Protein AF-A0A1W1UCW0-F1 (afdb_monomer_lite)

Secondary structure (DSSP, 8-state):
----------GGGSHHHHHHHHHHHTPPTT--HHHHHHTS-HHHHHHHHHHHHHHHHHHHHHHHHHHTT-GGGHHHHHHHHTTS-HHHHHHHHHHHHHHHHTT-TT---HHHHHHHHHHHHTTHHHHHHHHHHTS-----

InterPro domains:
  IPR025402 DNA mimic protein DMP19, C-terminal [PF14300] (39-107)

pLDDT: mean 87.95, std 15.26, range [35.31, 98.62]

Foldseek 3Di:
DDPPPPPPPPLCPQQLNVLLVVLVVVDDPPDDLVNSLVPDDPSSSLSVLLNVCVVQCVVPFLVSCVVVVSLVCLQVNLVLLPPLDDLSPVSSVLSVQSNVQCVDPVGHDPVSRVVSSVSCVVRVSVSSNSSSVPPPPPDD

Organism: NCBI:txid695939

Sequence (140 aa):
MDQNFRLLIDVHELPVVRLALRALRGKTRGEGLEEFLARLNEDTRLAVMAWWMDDQVKSGGFAQWHANGYSRHTSLLAAYYVGKGLFCDRVANILRRVHWNLQDEDGPDSSGLLALSQEYFLISDEAFVELSRHLPQANQ

Radius of gyration: 15.65 Å; chains: 1; bounding box: 38×42×39 Å

Structure (mmCIF, N/CA/C/O backbone):
data_AF-A0A1W1UCW0-F1
#
_entry.id   AF-A0A1W1UCW0-F1
#
loop_
_atom_site.group_PDB
_atom_site.id
_atom_site.type_symbol
_atom_site.label_atom_id
_atom_site.label_alt_id
_atom_site.label_comp_id
_atom_site.label_asym_id
_atom_site.label_entity_id
_atom_site.label_seq_id
_atom_site.pdbx_PDB_ins_code
_atom_site.Cartn_x
_atom_site.Cartn_y
_atom_site.Cartn_z
_atom_site.occupancy
_atom_site.B_iso_or_equiv
_atom_site.auth_seq_id
_atom_site.auth_comp_id
_atom_site.auth_asym_id
_atom_site.auth_atom_id
_atom_site.pdbx_PDB_model_num
ATOM 1 N N . MET A 1 1 ? -22.146 29.079 -12.222 1.00 35.41 1 MET A N 1
ATOM 2 C CA . MET A 1 1 ? -21.651 28.696 -10.884 1.00 35.41 1 MET A CA 1
ATOM 3 C C . MET A 1 1 ? -21.551 27.184 -10.884 1.00 35.41 1 MET A C 1
ATOM 5 O O . MET A 1 1 ? -22.546 26.528 -10.616 1.00 35.41 1 MET A O 1
ATOM 9 N N . ASP A 1 2 ? -20.400 26.645 -11.286 1.00 35.44 2 ASP A N 1
ATOM 10 C CA . ASP A 1 2 ? -20.176 25.199 -11.281 1.00 35.44 2 ASP A CA 1
ATOM 11 C C . ASP A 1 2 ? -19.796 24.743 -9.876 1.00 35.44 2 ASP A C 1
ATOM 13 O O . ASP A 1 2 ? -18.782 25.162 -9.316 1.00 35.44 2 ASP A O 1
ATOM 17 N N . GLN A 1 3 ? -20.636 23.884 -9.306 1.00 35.31 3 GLN A N 1
ATOM 18 C CA . GLN A 1 3 ? -20.396 23.180 -8.052 1.00 35.31 3 GLN A CA 1
ATOM 19 C C . GLN A 1 3 ? -19.382 22.048 -8.275 1.00 35.31 3 GLN A C 1
ATOM 21 O O . GLN A 1 3 ? -19.699 20.874 -8.136 1.00 35.31 3 GLN A O 1
ATOM 26 N N . ASN A 1 4 ? -18.135 22.390 -8.597 1.00 37.38 4 ASN A N 1
ATOM 27 C CA . ASN A 1 4 ? -17.017 21.460 -8.448 1.00 37.38 4 ASN A CA 1
ATOM 28 C C . ASN A 1 4 ? -16.557 21.470 -6.985 1.00 37.38 4 ASN A C 1
ATOM 30 O O . ASN A 1 4 ? -15.455 21.911 -6.665 1.00 37.38 4 ASN A O 1
ATOM 34 N N . PHE A 1 5 ? -17.407 20.980 -6.079 1.00 38.28 5 PHE A N 1
ATOM 35 C CA . PHE A 1 5 ? -16.951 20.536 -4.764 1.00 38.28 5 PHE A CA 1
ATOM 36 C C . PHE A 1 5 ? -16.191 19.221 -4.968 1.00 38.28 5 PHE A C 1
ATOM 38 O O . PHE A 1 5 ? -16.696 18.132 -4.704 1.00 38.28 5 PHE A O 1
ATOM 45 N N . ARG A 1 6 ? -14.945 19.314 -5.448 1.00 43.03 6 ARG A N 1
ATOM 46 C CA . ARG A 1 6 ? -13.951 18.317 -5.056 1.00 43.03 6 ARG A CA 1
ATOM 47 C C . ARG A 1 6 ? -13.827 18.479 -3.549 1.00 43.03 6 ARG A C 1
ATOM 49 O O . ARG A 1 6 ? -13.204 19.427 -3.081 1.00 43.03 6 ARG A O 1
ATOM 56 N N . LEU A 1 7 ? -14.492 17.604 -2.801 1.00 46.19 7 LEU A N 1
ATOM 57 C CA . LEU A 1 7 ? -14.109 17.324 -1.427 1.00 46.19 7 LEU A CA 1
ATOM 58 C C . LEU A 1 7 ? -12.613 17.009 -1.481 1.00 46.19 7 LEU A C 1
ATOM 60 O O . LEU A 1 7 ? -12.217 15.940 -1.936 1.00 46.19 7 LEU A O 1
ATOM 64 N N . LEU A 1 8 ? -11.788 17.986 -1.107 1.00 52.53 8 LEU A N 1
ATOM 65 C CA . LEU A 1 8 ? -10.418 17.748 -0.686 1.00 52.53 8 LEU A CA 1
ATOM 66 C C . LEU A 1 8 ? -10.553 16.907 0.576 1.00 52.53 8 LEU A C 1
ATOM 68 O O . LEU A 1 8 ? -10.728 17.432 1.671 1.00 52.53 8 LEU A O 1
ATOM 72 N N . ILE A 1 9 ? -10.621 15.593 0.390 1.00 61.16 9 ILE A N 1
ATOM 73 C CA . ILE A 1 9 ? -10.543 14.653 1.493 1.00 61.16 9 ILE A CA 1
ATOM 74 C C . ILE A 1 9 ? -9.151 14.855 2.072 1.00 61.16 9 ILE A C 1
ATOM 76 O O . ILE A 1 9 ? -8.157 14.609 1.390 1.00 61.16 9 ILE A O 1
ATOM 80 N N . ASP A 1 10 ? -9.072 15.333 3.311 1.00 76.06 10 ASP A N 1
ATOM 81 C CA . ASP A 1 10 ? -7.817 15.247 4.036 1.00 76.06 10 ASP A CA 1
ATOM 82 C C . ASP A 1 10 ? -7.588 13.771 4.362 1.00 76.06 10 ASP A C 1
ATOM 84 O O . ASP A 1 10 ? -8.185 13.201 5.278 1.00 76.06 10 ASP A O 1
ATOM 88 N N . VAL A 1 11 ? -6.749 13.129 3.551 1.00 75.88 11 VAL A N 1
ATOM 89 C CA . VAL A 1 11 ? -6.413 11.708 3.665 1.00 75.88 11 VAL A CA 1
ATOM 90 C C . VAL A 1 11 ? -5.904 11.377 5.077 1.00 75.88 11 VAL A C 1
ATOM 92 O O . VAL A 1 11 ? -6.128 10.268 5.560 1.00 75.88 11 VAL A O 1
ATOM 95 N N . HIS A 1 12 ? -5.319 12.341 5.800 1.00 80.00 12 HIS A N 1
ATOM 96 C CA . HIS A 1 12 ? -4.840 12.152 7.174 1.00 80.00 12 HIS A CA 1
ATOM 97 C C . HIS A 1 12 ? -5.960 11.973 8.205 1.00 80.00 12 HIS A C 1
ATOM 99 O O . HIS A 1 12 ? -5.714 11.431 9.288 1.00 80.00 12 HIS A O 1
ATOM 105 N N . GLU A 1 13 ? -7.185 12.393 7.891 1.00 85.62 13 GLU A N 1
ATOM 106 C CA . GLU A 1 13 ? -8.343 12.221 8.770 1.00 85.62 13 GLU A CA 1
ATOM 107 C C . GLU A 1 13 ? -9.018 10.855 8.604 1.00 85.62 13 GLU A C 1
ATOM 109 O O . GLU A 1 13 ? -9.802 10.440 9.466 1.00 85.62 13 GLU A O 1
ATOM 114 N N . LEU A 1 14 ? -8.680 10.118 7.542 1.00 90.75 14 LEU A N 1
ATOM 115 C CA . LEU A 1 14 ? -9.257 8.809 7.273 1.00 90.75 14 LEU A CA 1
ATOM 116 C C . LEU A 1 14 ? -8.900 7.812 8.392 1.00 90.75 14 LEU A C 1
ATOM 118 O O . LEU A 1 14 ? -7.729 7.705 8.768 1.00 90.75 14 LEU A O 1
ATOM 122 N N . PRO A 1 15 ? -9.877 7.051 8.929 1.00 93.44 15 PRO A N 1
ATOM 123 C CA . PRO A 1 15 ? -9.665 6.095 10.016 1.00 93.44 15 PRO A CA 1
ATOM 124 C C . PRO A 1 15 ? -8.441 5.183 9.861 1.00 93.44 15 PRO A C 1
ATOM 126 O O . PRO A 1 15 ? -7.695 5.006 10.825 1.00 93.44 15 PRO A O 1
ATOM 129 N N . VAL A 1 16 ? -8.185 4.653 8.660 1.00 93.38 16 VAL A N 1
ATOM 130 C CA . VAL A 1 16 ? -7.027 3.774 8.409 1.00 93.38 16 VAL A CA 1
ATOM 131 C C . VAL A 1 16 ? -5.694 4.504 8.479 1.00 93.38 16 VAL A C 1
ATOM 133 O O . VAL A 1 16 ? -4.735 3.982 9.049 1.00 93.38 16 VAL A O 1
ATOM 136 N N . VAL A 1 17 ? -5.654 5.750 8.017 1.00 92.75 17 VAL A N 1
ATOM 137 C CA . VAL A 1 17 ? -4.465 6.599 8.105 1.00 92.75 17 VAL A CA 1
ATOM 138 C C . VAL A 1 17 ? -4.229 7.017 9.548 1.00 92.75 17 VAL A C 1
ATOM 140 O O . VAL A 1 17 ? -3.117 6.902 10.055 1.00 92.75 17 VAL A O 1
ATOM 143 N N . ARG A 1 18 ? -5.282 7.400 10.277 1.00 93.25 18 ARG A N 1
ATOM 144 C CA . ARG A 1 18 ? -5.185 7.711 11.710 1.00 93.25 18 ARG A CA 1
ATOM 145 C C . ARG A 1 18 ? -4.681 6.523 12.526 1.00 93.25 18 ARG A C 1
ATOM 147 O O . ARG A 1 18 ? -3.858 6.720 13.422 1.00 93.25 18 ARG A O 1
ATOM 154 N N . LEU A 1 19 ? -5.146 5.309 12.224 1.00 93.75 19 LEU A N 1
ATOM 155 C CA . LEU A 1 19 ? -4.669 4.080 12.859 1.00 93.75 19 LEU A CA 1
ATOM 156 C C . LEU A 1 19 ? -3.173 3.869 12.591 1.00 93.75 19 LEU A C 1
ATOM 158 O O . LEU A 1 19 ? -2.405 3.687 13.540 1.00 93.75 19 LEU A O 1
ATOM 162 N N . ALA A 1 20 ? -2.753 3.977 11.328 1.00 94.44 20 ALA A N 1
ATOM 163 C CA . ALA A 1 20 ? -1.354 3.860 10.929 1.00 94.44 20 ALA A CA 1
ATOM 164 C C . ALA A 1 20 ? -0.465 4.903 11.625 1.00 94.44 20 ALA A C 1
ATOM 166 O O . ALA A 1 20 ? 0.524 4.556 12.272 1.00 94.44 20 ALA A O 1
ATOM 167 N N . LEU A 1 21 ? -0.844 6.182 11.571 1.00 92.00 21 LEU A N 1
ATOM 168 C CA . LEU A 1 21 ? -0.094 7.279 12.183 1.00 92.00 21 LEU A CA 1
ATOM 169 C C . LEU A 1 21 ? -0.023 7.149 13.710 1.00 92.00 21 LEU A C 1
ATOM 171 O O . LEU A 1 21 ? 1.026 7.407 14.302 1.00 92.00 21 LEU A O 1
ATOM 175 N N . ARG A 1 22 ? -1.108 6.719 14.370 1.00 93.19 22 ARG A N 1
ATOM 176 C CA . ARG A 1 22 ? -1.106 6.454 15.817 1.00 93.19 22 ARG A CA 1
ATOM 177 C C . ARG A 1 22 ? -0.134 5.332 16.172 1.00 93.19 22 ARG A C 1
ATOM 179 O O . ARG A 1 22 ? 0.604 5.478 17.144 1.00 93.19 22 ARG A O 1
ATOM 186 N N . ALA A 1 23 ? -0.1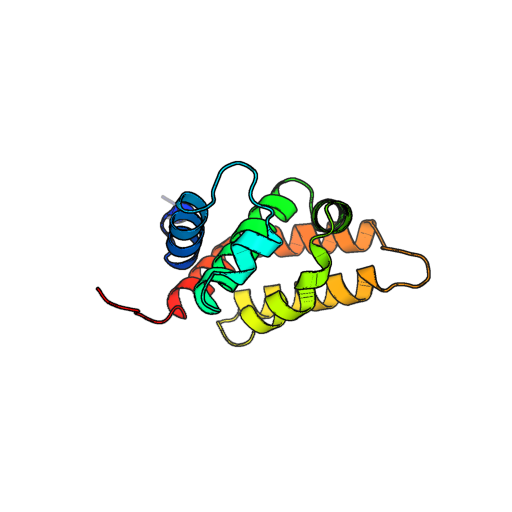15 4.248 15.400 1.00 93.12 23 ALA A N 1
ATOM 187 C CA . ALA A 1 23 ? 0.825 3.153 15.608 1.00 93.12 23 ALA A CA 1
ATOM 188 C C . ALA A 1 23 ? 2.275 3.617 15.406 1.00 93.12 23 ALA A C 1
ATOM 190 O O . ALA A 1 23 ? 3.130 3.345 16.250 1.00 93.12 23 ALA A O 1
ATOM 191 N N . LEU A 1 24 ? 2.540 4.381 14.341 1.00 90.69 24 LEU A N 1
ATOM 192 C CA . LEU A 1 24 ? 3.870 4.901 14.008 1.00 90.69 24 LEU A CA 1
ATOM 193 C C . LEU A 1 24 ? 4.440 5.834 15.085 1.00 90.69 24 LEU A C 1
ATOM 195 O O . LEU A 1 24 ? 5.646 5.814 15.316 1.00 90.69 24 LEU A O 1
ATOM 199 N N . ARG A 1 25 ? 3.606 6.585 15.819 1.00 90.75 25 ARG A N 1
ATOM 200 C CA . ARG A 1 25 ? 4.061 7.366 16.992 1.00 90.75 25 ARG A CA 1
ATOM 201 C C . ARG A 1 25 ? 4.641 6.497 18.106 1.00 90.75 25 ARG A C 1
ATOM 203 O O . ARG A 1 25 ? 5.448 6.976 18.893 1.00 90.75 25 ARG A O 1
ATOM 210 N N . GLY A 1 26 ? 4.215 5.239 18.188 1.00 88.25 26 GLY A N 1
ATOM 211 C CA . GLY A 1 26 ? 4.743 4.272 19.140 1.00 88.25 26 GLY A CA 1
ATOM 212 C C . GLY A 1 26 ? 6.045 3.615 18.687 1.00 88.25 26 GLY A C 1
ATOM 213 O O . GLY A 1 26 ? 6.589 2.826 19.456 1.00 88.25 26 GLY A O 1
ATOM 214 N N . LYS A 1 27 ? 6.529 3.871 17.462 1.00 91.06 27 LYS A N 1
ATOM 215 C CA . LYS A 1 27 ? 7.785 3.313 16.949 1.00 91.06 27 LYS A CA 1
ATOM 216 C C . LYS A 1 27 ? 8.970 3.922 17.694 1.00 91.06 27 LYS A C 1
ATOM 218 O O . LYS A 1 27 ? 9.103 5.143 17.773 1.00 91.06 27 LYS A O 1
ATOM 223 N N . THR A 1 28 ? 9.856 3.082 18.217 1.00 91.06 28 THR A N 1
ATOM 224 C CA . THR A 1 28 ? 11.042 3.562 18.931 1.00 91.06 28 THR A CA 1
ATOM 225 C C . THR A 1 28 ? 12.143 3.978 17.948 1.00 91.06 28 THR A C 1
ATOM 227 O O . THR A 1 28 ? 12.236 3.498 16.809 1.00 91.06 28 THR A O 1
ATOM 230 N N . ARG A 1 29 ? 12.977 4.942 18.357 1.00 87.69 29 ARG A N 1
ATOM 231 C CA . ARG A 1 29 ? 14.090 5.432 17.533 1.00 87.69 29 ARG A CA 1
ATOM 232 C C . ARG A 1 29 ? 15.125 4.315 17.374 1.00 87.69 29 ARG A C 1
AT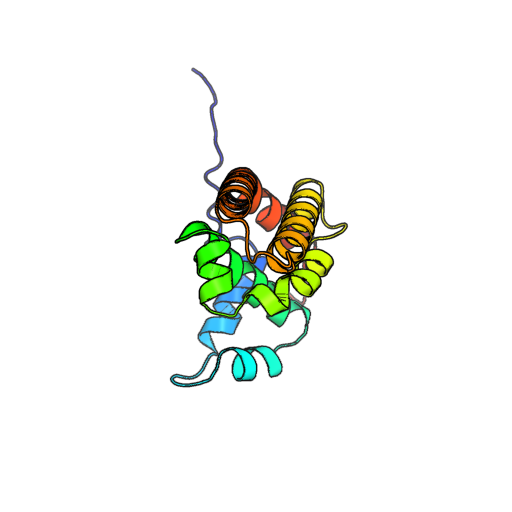OM 234 O O . ARG A 1 29 ? 15.618 3.805 18.369 1.00 87.69 29 ARG A O 1
ATOM 241 N N . GLY A 1 30 ? 15.465 3.975 16.132 1.00 85.81 30 GLY A N 1
ATOM 242 C CA . GLY A 1 30 ? 16.403 2.890 15.816 1.00 85.81 30 GLY A CA 1
ATOM 243 C C . GLY A 1 30 ? 15.762 1.510 15.623 1.00 85.81 30 GLY A C 1
ATOM 244 O O . GLY A 1 30 ? 16.432 0.632 15.102 1.00 85.81 30 GLY A O 1
ATOM 245 N N . GLU A 1 31 ? 14.476 1.333 15.956 1.00 89.69 31 GLU A N 1
ATOM 246 C CA . GLU A 1 31 ? 13.725 0.089 15.696 1.00 89.69 31 GLU A CA 1
ATOM 247 C C . GLU A 1 31 ? 13.658 -0.203 14.191 1.00 89.69 31 GLU A C 1
ATOM 249 O O . GLU A 1 31 ? 13.346 0.702 13.401 1.00 89.69 31 GLU A O 1
ATOM 254 N N . GLY A 1 32 ? 13.906 -1.449 13.784 1.00 87.56 32 GLY A N 1
ATOM 255 C CA . GLY A 1 32 ? 13.691 -1.873 12.401 1.00 87.56 32 GLY A CA 1
ATOM 256 C C . GLY A 1 32 ? 12.203 -1.842 12.030 1.00 87.56 32 GLY A C 1
ATOM 257 O O . GLY A 1 32 ? 11.340 -2.016 12.887 1.00 87.56 32 GLY A O 1
ATOM 258 N N . LEU A 1 33 ? 11.865 -1.628 10.751 1.00 83.75 33 LEU A N 1
ATOM 259 C CA . LEU A 1 33 ? 10.456 -1.653 10.327 1.00 83.75 33 LEU A CA 1
ATOM 260 C C . LEU A 1 33 ? 9.818 -3.029 10.580 1.00 83.75 33 LEU A C 1
ATOM 262 O O . LEU A 1 33 ? 8.701 -3.091 11.069 1.00 83.75 33 LEU A O 1
ATOM 266 N N . GLU A 1 34 ? 10.525 -4.123 10.298 1.00 88.19 34 GLU A N 1
ATOM 267 C CA . GLU A 1 34 ? 9.998 -5.481 10.505 1.00 88.19 34 GLU A CA 1
ATOM 268 C C . GLU A 1 34 ? 9.779 -5.803 11.992 1.00 88.19 34 GLU A C 1
ATOM 270 O O . GLU A 1 34 ? 8.735 -6.338 12.355 1.00 88.19 34 GLU A O 1
ATOM 275 N N . GLU A 1 35 ? 10.708 -5.405 12.868 1.00 91.81 35 GLU A N 1
ATOM 276 C CA . GLU A 1 35 ? 10.556 -5.528 14.327 1.00 91.81 35 GLU A CA 1
ATOM 277 C C . GLU A 1 35 ? 9.334 -4.742 14.820 1.00 91.81 35 GLU A C 1
ATOM 279 O O . GLU A 1 35 ? 8.512 -5.258 15.581 1.00 91.81 35 GLU A O 1
ATOM 284 N N . PHE A 1 36 ? 9.172 -3.516 14.315 1.00 93.69 36 PHE A N 1
ATOM 285 C CA . PHE A 1 36 ? 8.020 -2.671 14.598 1.00 93.69 36 PHE A CA 1
ATOM 286 C C . PHE A 1 36 ? 6.701 -3.293 14.126 1.00 93.69 36 PHE A C 1
ATOM 288 O O . PHE A 1 36 ? 5.720 -3.295 14.866 1.00 93.6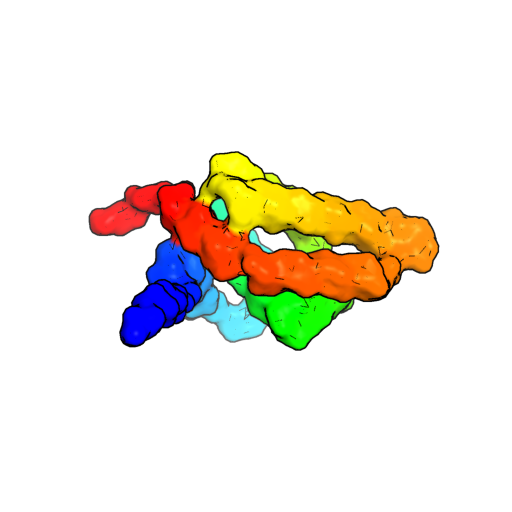9 36 PHE A O 1
ATOM 295 N N . LEU A 1 37 ? 6.657 -3.831 12.906 1.00 92.81 37 LEU A N 1
ATOM 296 C CA . LEU A 1 37 ? 5.456 -4.452 12.348 1.00 92.81 37 LEU A CA 1
ATOM 297 C C . LEU A 1 37 ? 5.086 -5.748 13.084 1.00 92.81 37 LEU A C 1
ATOM 299 O O . LEU A 1 37 ? 3.900 -6.029 13.249 1.00 92.81 37 LEU A O 1
ATOM 303 N N . ALA A 1 38 ? 6.072 -6.515 13.559 1.00 92.94 38 ALA A N 1
ATOM 304 C CA . ALA A 1 38 ? 5.862 -7.804 14.219 1.00 92.94 38 ALA A CA 1
ATOM 305 C C . ALA A 1 38 ? 5.101 -7.712 15.554 1.00 92.94 38 ALA A C 1
ATOM 307 O O . ALA A 1 38 ? 4.436 -8.669 15.944 1.00 92.94 38 ALA A O 1
ATOM 308 N N . ARG A 1 39 ? 5.162 -6.569 16.250 1.00 93.88 39 ARG A N 1
ATOM 309 C CA . ARG A 1 39 ? 4.452 -6.346 17.527 1.00 93.88 39 ARG A CA 1
ATOM 310 C C . ARG A 1 39 ? 3.039 -5.778 17.380 1.00 93.88 39 ARG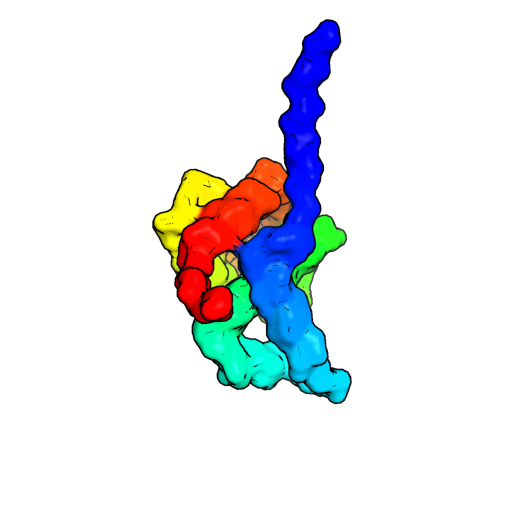 A C 1
ATOM 312 O O . ARG A 1 39 ? 2.336 -5.629 18.378 1.00 93.88 39 ARG A O 1
ATOM 319 N N . LEU A 1 40 ? 2.639 -5.389 16.172 1.00 94.31 40 LEU A N 1
ATOM 320 C CA . LEU A 1 40 ? 1.306 -4.852 15.912 1.00 94.31 40 LEU A CA 1
ATOM 321 C C . LEU A 1 40 ? 0.313 -6.000 15.701 1.00 94.31 40 LEU A C 1
ATOM 323 O O . LEU A 1 40 ? 0.656 -7.032 15.126 1.00 94.31 40 LEU A O 1
ATOM 327 N N . ASN A 1 41 ? -0.940 -5.803 16.123 1.00 93.00 41 ASN A N 1
ATOM 328 C CA . ASN A 1 41 ? -2.019 -6.689 15.682 1.00 93.00 41 ASN A CA 1
ATOM 329 C C . ASN A 1 41 ? -2.196 -6.587 14.159 1.00 93.00 41 ASN A C 1
ATOM 331 O O . ASN A 1 41 ? -1.751 -5.622 13.534 1.00 93.00 41 ASN A O 1
ATOM 335 N N . GLU A 1 42 ? -2.846 -7.587 13.571 1.00 91.75 42 GLU A N 1
ATOM 336 C CA . GLU A 1 42 ? -2.925 -7.731 12.120 1.00 91.75 42 GLU A CA 1
ATOM 337 C C . GLU A 1 42 ? -3.520 -6.503 11.418 1.00 91.75 42 GLU A C 1
ATOM 339 O O . GLU A 1 42 ? -2.884 -5.973 10.508 1.00 91.75 42 GLU A O 1
ATOM 344 N N . ASP A 1 43 ? -4.661 -5.989 11.881 1.00 90.94 43 ASP A N 1
ATOM 345 C 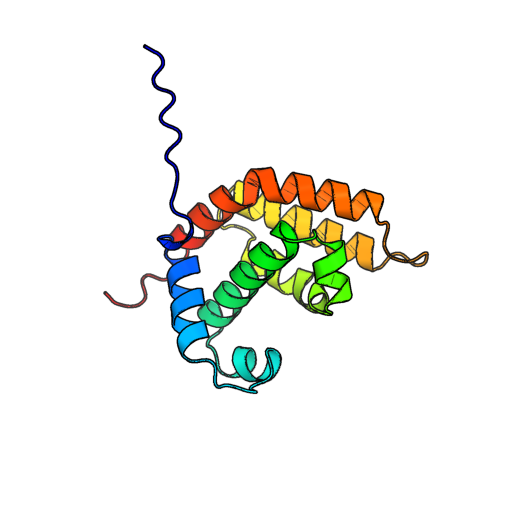CA . ASP A 1 43 ? -5.311 -4.822 11.269 1.00 90.94 43 ASP A CA 1
ATOM 346 C C . ASP A 1 43 ? -4.421 -3.576 11.304 1.00 90.94 43 ASP A C 1
ATOM 348 O O . ASP A 1 43 ? -4.275 -2.867 10.307 1.00 90.94 43 ASP A O 1
ATOM 352 N N . THR A 1 44 ? -3.779 -3.318 12.446 1.00 94.50 44 THR A N 1
ATOM 353 C CA . THR A 1 44 ? -2.893 -2.158 12.614 1.00 94.50 44 THR A CA 1
ATOM 354 C C . THR A 1 44 ? -1.636 -2.309 11.766 1.00 94.50 44 THR A C 1
ATOM 356 O O . THR A 1 44 ? -1.191 -1.347 11.142 1.00 94.50 44 THR A O 1
ATOM 359 N N . ARG A 1 45 ? -1.072 -3.519 11.712 1.00 95.00 45 ARG A N 1
ATOM 360 C CA . ARG A 1 45 ? 0.081 -3.846 10.872 1.00 95.00 45 ARG A CA 1
ATOM 361 C C . ARG A 1 45 ? -0.232 -3.579 9.402 1.00 95.00 45 ARG A C 1
ATOM 363 O O . ARG A 1 45 ? 0.533 -2.884 8.741 1.00 95.00 45 ARG A O 1
ATOM 370 N N . LEU A 1 46 ? -1.365 -4.078 8.907 1.00 94.88 46 LEU A N 1
ATOM 371 C CA . LEU A 1 46 ? -1.780 -3.904 7.515 1.00 94.88 46 LEU A CA 1
ATOM 372 C C . LEU A 1 46 ? -2.092 -2.439 7.185 1.00 94.88 46 LEU A C 1
ATOM 374 O O . LEU A 1 46 ? -1.667 -1.962 6.136 1.00 94.88 46 LEU A O 1
ATOM 378 N N . ALA A 1 47 ? -2.730 -1.698 8.096 1.00 95.00 47 ALA A N 1
ATOM 379 C CA . ALA A 1 47 ? -2.955 -0.261 7.937 1.00 95.00 47 ALA A CA 1
ATOM 380 C C . ALA A 1 47 ? -1.637 0.527 7.832 1.00 95.00 47 ALA A C 1
ATOM 382 O O . ALA A 1 47 ? -1.489 1.370 6.948 1.00 95.00 47 ALA A O 1
ATOM 383 N N . VAL A 1 48 ? -0.655 0.227 8.694 1.00 95.12 48 VAL A N 1
ATOM 384 C CA . VAL A 1 48 ? 0.689 0.825 8.617 1.00 95.12 48 VAL A CA 1
ATOM 385 C C . VAL A 1 48 ? 1.354 0.494 7.287 1.00 95.12 48 VAL A C 1
ATOM 387 O O . VAL A 1 48 ? 1.905 1.388 6.653 1.00 95.12 48 VAL A O 1
ATOM 390 N N . MET A 1 49 ? 1.316 -0.768 6.860 1.00 95.06 49 MET A N 1
ATOM 391 C CA . MET A 1 49 ? 1.949 -1.192 5.610 1.00 95.06 49 MET A CA 1
ATOM 392 C C . MET A 1 49 ? 1.297 -0.540 4.388 1.00 95.06 49 MET A C 1
ATOM 394 O O . MET A 1 49 ? 2.013 -0.120 3.484 1.00 95.06 49 MET A O 1
ATOM 398 N N . ALA A 1 50 ? -0.033 -0.418 4.370 1.00 95.50 50 ALA A N 1
ATOM 399 C CA . ALA A 1 50 ? -0.767 0.263 3.309 1.00 95.50 50 ALA A CA 1
ATOM 400 C C . ALA A 1 50 ? -0.403 1.753 3.247 1.00 95.50 50 ALA A C 1
ATOM 402 O O . ALA A 1 50 ? -0.063 2.252 2.178 1.00 95.50 50 ALA A O 1
ATOM 403 N N . TRP A 1 51 ? -0.394 2.446 4.393 1.00 93.94 51 TRP A N 1
ATOM 404 C CA . TRP A 1 51 ? 0.023 3.852 4.481 1.00 93.94 51 TRP A CA 1
ATOM 405 C C . TRP A 1 51 ? 1.476 4.062 4.046 1.00 93.94 51 TRP A C 1
ATOM 407 O O . TRP A 1 51 ? 1.778 4.967 3.275 1.00 93.94 51 TRP A O 1
ATOM 417 N N . TRP A 1 52 ? 2.383 3.201 4.506 1.00 91.44 52 TRP A N 1
ATOM 418 C CA . TRP A 1 52 ? 3.794 3.275 4.140 1.00 91.44 52 TRP A CA 1
ATOM 419 C C . TRP A 1 52 ? 4.007 3.015 2.648 1.00 91.44 52 TRP A C 1
ATOM 421 O O . TRP A 1 52 ? 4.808 3.689 2.009 1.00 91.44 52 TRP A O 1
ATOM 431 N N . MET A 1 53 ? 3.299 2.039 2.074 1.00 94.75 53 MET A N 1
ATOM 432 C CA . MET A 1 53 ? 3.325 1.800 0.633 1.00 94.75 53 MET A CA 1
ATOM 433 C C . MET A 1 53 ? 2.841 3.036 -0.129 1.00 94.75 53 MET A C 1
ATOM 435 O O . MET A 1 53 ? 3.503 3.429 -1.084 1.00 94.75 53 MET A O 1
ATOM 439 N N . ASP A 1 54 ? 1.735 3.653 0.294 1.00 94.50 54 ASP A N 1
ATOM 440 C CA . ASP A 1 54 ? 1.182 4.842 -0.360 1.00 94.50 54 ASP A CA 1
ATOM 441 C C . ASP A 1 54 ? 2.206 5.980 -0.445 1.00 94.50 54 ASP A C 1
ATOM 443 O O . ASP A 1 54 ? 2.459 6.493 -1.533 1.00 94.50 54 ASP A O 1
ATOM 447 N N . ASP A 1 55 ? 2.866 6.297 0.672 1.00 91.62 55 ASP A N 1
ATOM 448 C CA . ASP A 1 55 ? 3.928 7.308 0.743 1.00 91.62 55 ASP A CA 1
ATOM 449 C C . ASP A 1 55 ? 5.087 7.014 -0.226 1.00 91.62 55 ASP A C 1
ATOM 451 O O . ASP A 1 55 ? 5.502 7.879 -1.003 1.00 91.62 55 ASP A O 1
ATOM 455 N N . GLN A 1 56 ? 5.584 5.774 -0.232 1.00 91.75 56 GLN A N 1
ATOM 456 C CA . GLN A 1 56 ? 6.707 5.372 -1.084 1.00 91.75 56 GLN A CA 1
ATOM 457 C C . GLN A 1 56 ? 6.338 5.398 -2.569 1.00 91.75 56 GLN A C 1
ATOM 459 O O . GLN A 1 56 ? 7.099 5.896 -3.399 1.00 91.75 56 GLN A O 1
ATOM 464 N N . VAL A 1 57 ? 5.158 4.881 -2.912 1.00 94.81 57 VAL A N 1
ATOM 465 C CA . VAL A 1 57 ? 4.698 4.825 -4.300 1.00 94.81 57 VAL A CA 1
ATOM 466 C C . VAL A 1 57 ? 4.392 6.235 -4.797 1.00 94.81 57 VAL A C 1
ATOM 468 O O . VAL A 1 57 ? 4.779 6.558 -5.913 1.00 94.81 57 VAL A O 1
ATOM 471 N N . LYS A 1 58 ? 3.801 7.121 -3.985 1.00 92.56 58 LYS A N 1
ATOM 472 C CA . LYS A 1 58 ? 3.591 8.535 -4.355 1.00 92.56 58 LYS A CA 1
ATOM 473 C C . LYS A 1 58 ? 4.889 9.332 -4.479 1.00 92.56 58 LYS A C 1
ATOM 475 O O . LYS A 1 58 ? 4.956 10.239 -5.304 1.00 92.56 58 LYS A O 1
ATOM 480 N N . SER A 1 59 ? 5.924 8.971 -3.723 1.00 90.81 59 SER A N 1
ATOM 481 C CA . SER A 1 59 ? 7.222 9.657 -3.760 1.00 90.81 59 SER A CA 1
ATOM 482 C C . SER A 1 59 ? 8.118 9.237 -4.931 1.00 90.81 59 SER A C 1
ATOM 484 O O . SER A 1 59 ? 8.852 10.071 -5.460 1.00 90.81 59 SER A O 1
ATOM 486 N N . GLY A 1 60 ? 8.065 7.976 -5.368 1.00 91.50 60 GLY A N 1
ATOM 487 C CA . GLY A 1 60 ? 8.942 7.492 -6.447 1.00 91.50 60 GLY A CA 1
ATOM 488 C C . GLY A 1 60 ? 8.469 6.236 -7.173 1.00 91.50 60 GLY A C 1
ATOM 489 O O . GLY A 1 60 ? 9.259 5.561 -7.835 1.00 91.50 60 GLY A O 1
ATOM 490 N N . GLY A 1 61 ? 7.181 5.922 -7.078 1.00 95.25 61 GLY A N 1
ATOM 491 C CA . GLY A 1 61 ? 6.541 4.814 -7.777 1.00 95.25 61 GLY A CA 1
ATOM 492 C C . GLY A 1 61 ? 6.861 3.435 -7.200 1.00 95.25 61 GLY A C 1
ATOM 493 O O . GLY A 1 61 ? 7.624 3.265 -6.244 1.00 95.25 61 GLY A O 1
ATOM 494 N N . PHE A 1 62 ? 6.290 2.406 -7.826 1.00 96.31 62 PHE A N 1
ATOM 495 C CA . PHE A 1 62 ? 6.518 1.012 -7.441 1.00 96.31 62 PHE A CA 1
ATOM 496 C C . PHE A 1 62 ? 7.974 0.566 -7.631 1.00 96.31 62 PHE A C 1
ATOM 498 O O . PHE A 1 62 ? 8.432 -0.315 -6.905 1.00 96.31 62 PHE A O 1
ATOM 505 N N . ALA A 1 63 ? 8.720 1.197 -8.543 1.00 92.56 63 ALA A N 1
ATOM 506 C CA . ALA A 1 63 ? 10.147 0.939 -8.718 1.00 92.56 63 ALA A CA 1
ATOM 507 C C . ALA A 1 63 ? 10.956 1.331 -7.467 1.00 92.56 63 ALA A C 1
ATOM 509 O O . ALA A 1 63 ? 11.752 0.529 -6.978 1.00 92.56 63 ALA A O 1
ATOM 510 N N . GLN A 1 64 ? 10.713 2.518 -6.891 1.00 90.44 64 GLN A N 1
ATOM 511 C CA . GLN A 1 64 ? 11.369 2.933 -5.645 1.00 90.44 64 GLN A CA 1
ATOM 512 C C . GLN A 1 64 ? 10.948 2.048 -4.467 1.00 90.44 64 GLN A C 1
ATOM 514 O O . GLN A 1 64 ? 11.789 1.616 -3.678 1.00 90.44 64 GLN A O 1
ATOM 519 N N . TRP A 1 65 ? 9.655 1.731 -4.366 1.00 91.94 65 TRP A N 1
ATOM 520 C CA . TRP A 1 65 ? 9.141 0.838 -3.327 1.00 91.94 65 TRP A CA 1
ATOM 521 C C . TRP A 1 65 ? 9.803 -0.553 -3.362 1.00 91.94 65 TRP A C 1
ATOM 523 O O . TRP A 1 65 ? 10.154 -1.102 -2.313 1.00 91.94 65 TRP A O 1
ATOM 533 N N . HIS A 1 66 ? 10.036 -1.097 -4.562 1.00 91.75 66 HIS A N 1
ATOM 534 C CA . HIS A 1 66 ? 10.784 -2.338 -4.761 1.00 91.75 66 HIS A CA 1
ATOM 535 C C . HIS A 1 66 ? 12.264 -2.202 -4.388 1.00 91.75 66 HIS A C 1
ATOM 537 O O . HIS A 1 66 ? 12.762 -3.019 -3.616 1.00 91.75 66 HIS A O 1
ATOM 543 N N . ALA A 1 67 ? 12.947 -1.159 -4.870 1.00 89.44 67 ALA A N 1
ATOM 544 C CA . ALA A 1 67 ? 14.365 -0.920 -4.585 1.00 89.44 67 ALA A CA 1
ATOM 545 C C . ALA A 1 67 ? 14.655 -0.784 -3.078 1.00 89.44 67 ALA A C 1
ATOM 547 O O . ALA A 1 67 ? 15.703 -1.217 -2.604 1.00 89.44 67 ALA A O 1
ATOM 548 N N . ASN A 1 68 ? 13.697 -0.262 -2.307 1.00 87.88 68 ASN A N 1
ATOM 549 C CA . ASN A 1 68 ? 13.779 -0.174 -0.847 1.00 87.88 68 ASN A CA 1
ATOM 550 C C . ASN A 1 68 ? 13.468 -1.506 -0.125 1.00 87.88 68 ASN A C 1
ATOM 552 O O . ASN A 1 68 ? 13.451 -1.561 1.105 1.00 87.88 68 ASN A O 1
ATOM 556 N N . GLY A 1 69 ? 13.220 -2.590 -0.867 1.00 87.25 69 GLY A N 1
ATOM 557 C CA . GLY A 1 69 ? 13.029 -3.943 -0.345 1.00 87.25 69 GLY A CA 1
ATOM 558 C C . GLY A 1 69 ? 11.634 -4.232 0.216 1.00 87.25 69 GLY A C 1
ATOM 559 O O . GLY A 1 69 ? 11.446 -5.256 0.875 1.00 87.25 69 GLY A O 1
ATOM 560 N N . TYR A 1 70 ? 10.646 -3.366 -0.022 1.00 85.12 70 TYR A N 1
ATOM 561 C CA . TYR A 1 70 ? 9.308 -3.495 0.570 1.00 85.12 70 TYR A CA 1
ATOM 562 C C . TYR A 1 70 ? 8.321 -4.301 -0.282 1.00 85.12 70 TYR A C 1
ATOM 564 O O . TYR A 1 70 ? 7.278 -4.724 0.217 1.00 85.12 70 TYR A O 1
ATOM 572 N N . SER A 1 71 ? 8.661 -4.600 -1.537 1.00 87.44 71 SER A N 1
ATOM 573 C CA . SER A 1 71 ? 7.795 -5.358 -2.447 1.00 87.44 71 SER A CA 1
ATOM 574 C C . SER A 1 71 ? 7.595 -6.831 -2.071 1.00 87.44 71 SER A C 1
ATOM 576 O O . SER A 1 71 ? 6.797 -7.524 -2.683 1.00 87.44 71 SER A O 1
ATOM 578 N N . ARG A 1 72 ? 8.285 -7.363 -1.057 1.00 88.94 72 ARG A N 1
ATOM 579 C CA . ARG A 1 72 ? 7.952 -8.699 -0.521 1.00 88.94 72 ARG A CA 1
ATOM 580 C C . ARG A 1 72 ? 6.528 -8.766 0.051 1.00 88.94 72 ARG A C 1
ATOM 582 O O . ARG A 1 72 ? 5.9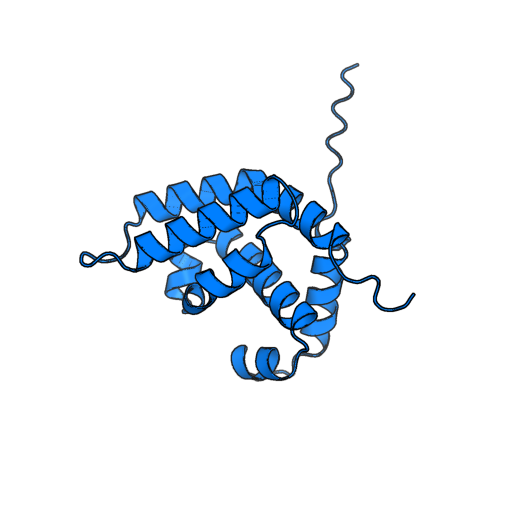65 -9.844 0.198 1.00 88.94 72 ARG A O 1
ATOM 589 N N . HIS A 1 73 ? 5.942 -7.607 0.348 1.00 89.62 73 HIS A N 1
ATOM 590 C CA . HIS A 1 73 ? 4.638 -7.469 0.987 1.00 89.62 73 HIS A CA 1
ATOM 591 C C . HIS A 1 73 ? 3.468 -7.321 0.002 1.00 89.62 73 HIS A C 1
ATOM 593 O O . HIS A 1 73 ? 2.320 -7.223 0.436 1.00 89.62 73 HIS A O 1
ATOM 599 N N . THR A 1 74 ? 3.715 -7.313 -1.314 1.00 92.31 74 THR A N 1
ATOM 600 C CA . THR A 1 74 ? 2.689 -7.002 -2.326 1.00 92.31 74 THR A CA 1
ATOM 601 C C . THR A 1 74 ? 1.492 -7.948 -2.278 1.00 92.31 74 THR A C 1
ATOM 603 O O . THR A 1 74 ? 0.355 -7.487 -2.330 1.00 92.31 74 THR A O 1
ATOM 606 N N . SER A 1 75 ? 1.718 -9.255 -2.119 1.00 92.38 75 SER A N 1
ATOM 607 C CA . SER A 1 75 ? 0.636 -10.249 -2.061 1.00 92.38 75 SER A CA 1
ATOM 608 C C . SER A 1 75 ? -0.223 -10.102 -0.803 1.00 92.38 75 SER A C 1
ATOM 610 O O . SER A 1 75 ? -1.447 -10.213 -0.876 1.00 92.38 75 SER A O 1
ATOM 612 N N . LEU A 1 76 ? 0.406 -9.799 0.338 1.00 94.38 76 LEU A N 1
ATOM 613 C CA . LEU A 1 76 ? -0.296 -9.550 1.597 1.00 94.38 76 LEU A CA 1
ATOM 614 C C . LEU A 1 76 ? -1.150 -8.279 1.508 1.00 94.38 76 LEU A C 1
ATOM 616 O O . LEU A 1 76 ? -2.320 -8.294 1.883 1.00 94.38 76 LEU A O 1
ATOM 620 N N . LEU A 1 77 ? -0.593 -7.196 0.960 1.00 95.81 77 LEU A N 1
ATOM 621 C CA . LEU A 1 77 ? -1.332 -5.953 0.743 1.00 95.81 77 LEU A CA 1
ATOM 622 C C . LEU A 1 77 ? -2.471 -6.148 -0.259 1.00 95.81 77 LEU A C 1
ATOM 624 O O . LEU A 1 77 ? -3.584 -5.710 0.007 1.00 95.81 77 LEU A O 1
ATOM 628 N N . ALA A 1 78 ? -2.251 -6.875 -1.356 1.00 97.25 78 ALA A N 1
ATOM 629 C CA . ALA A 1 78 ? -3.320 -7.195 -2.296 1.00 97.25 78 ALA A CA 1
ATOM 630 C C . ALA A 1 78 ? -4.486 -7.902 -1.587 1.00 97.25 78 ALA A C 1
ATOM 632 O O . ALA A 1 78 ? -5.628 -7.477 -1.735 1.00 97.25 78 ALA A O 1
ATOM 633 N N . ALA A 1 79 ? -4.210 -8.919 -0.763 1.00 96.88 79 ALA A N 1
ATOM 634 C CA . ALA A 1 79 ? -5.235 -9.597 0.032 1.00 96.88 79 ALA A CA 1
ATOM 635 C C . ALA A 1 79 ? -5.938 -8.654 1.024 1.00 96.88 79 ALA A C 1
ATOM 637 O O . ALA A 1 79 ? -7.150 -8.758 1.217 1.00 96.88 79 ALA A O 1
ATOM 638 N N . TYR A 1 80 ? -5.208 -7.699 1.608 1.00 96.31 80 TYR A N 1
ATOM 639 C CA . TYR A 1 80 ? -5.789 -6.692 2.491 1.00 96.31 80 TYR A CA 1
ATOM 640 C C . TYR A 1 80 ? -6.782 -5.772 1.775 1.00 96.31 80 TYR A C 1
ATOM 642 O O . TYR A 1 80 ? -7.792 -5.425 2.374 1.00 96.31 80 TYR A O 1
ATOM 650 N N . TYR A 1 81 ? -6.575 -5.419 0.508 1.00 97.56 81 TYR A N 1
ATOM 651 C CA . TYR A 1 81 ? -7.518 -4.569 -0.231 1.00 97.56 81 TYR A CA 1
ATOM 652 C C . TYR A 1 81 ? -8.747 -5.327 -0.774 1.00 97.56 81 TYR A C 1
ATOM 654 O O . TYR A 1 81 ? -9.829 -4.752 -0.849 1.00 97.56 81 TYR A O 1
ATOM 662 N N . VAL A 1 82 ? -8.625 -6.612 -1.121 1.00 97.88 82 VAL A N 1
ATOM 663 C CA . VAL A 1 82 ? -9.710 -7.376 -1.775 1.00 97.88 82 VAL A CA 1
ATOM 664 C C . VAL A 1 82 ? -11.029 -7.346 -0.995 1.00 97.88 82 VAL A C 1
ATOM 666 O O . VAL A 1 82 ? -11.065 -7.551 0.222 1.00 97.88 82 VAL A O 1
ATOM 669 N N . GLY A 1 83 ? -12.123 -7.143 -1.731 1.00 96.81 83 GLY A N 1
ATOM 670 C CA . GLY A 1 83 ? -13.503 -7.215 -1.262 1.00 96.81 83 GLY A CA 1
ATOM 671 C C . GLY A 1 83 ? -13.955 -6.016 -0.429 1.00 96.81 83 GLY A C 1
ATOM 672 O O . GLY A 1 83 ? -15.025 -6.083 0.173 1.00 96.81 83 GLY A O 1
ATOM 673 N N . LYS A 1 84 ? -13.158 -4.939 -0.357 1.00 95.88 84 LYS A N 1
ATOM 674 C CA . LYS A 1 84 ? -13.452 -3.735 0.451 1.00 95.88 84 LYS A CA 1
ATOM 675 C C . LYS A 1 84 ? -14.048 -2.575 -0.351 1.00 95.88 84 LYS A C 1
ATOM 677 O O . LYS A 1 84 ? -14.234 -1.489 0.187 1.00 95.88 84 LYS A O 1
ATOM 682 N N . GLY A 1 85 ? -14.360 -2.806 -1.624 1.00 97.12 85 GLY A N 1
ATOM 683 C CA . GLY A 1 85 ? -14.956 -1.818 -2.517 1.00 97.12 85 GLY A CA 1
ATOM 684 C C . GLY A 1 85 ? -14.297 -1.797 -3.891 1.00 97.12 85 GLY A C 1
ATOM 685 O O . GLY A 1 85 ? -13.325 -2.510 -4.146 1.00 97.12 85 GLY A O 1
ATOM 686 N N . LEU A 1 86 ? -14.849 -0.980 -4.788 1.00 97.75 86 LEU A N 1
ATOM 687 C CA . LEU A 1 86 ? -14.435 -0.928 -6.189 1.00 97.75 86 LEU A CA 1
ATOM 688 C C . LEU A 1 86 ? -12.985 -0.451 -6.328 1.00 97.75 86 LEU A C 1
ATOM 690 O O . LEU A 1 86 ? -12.216 -1.022 -7.102 1.00 97.75 86 LEU A O 1
ATOM 694 N N . PHE A 1 87 ? -12.609 0.605 -5.609 1.00 97.94 87 PHE A N 1
ATOM 695 C CA . PHE A 1 87 ? -11.269 1.181 -5.697 1.00 97.94 87 PHE A CA 1
ATOM 696 C C . PHE A 1 87 ? -10.243 0.301 -4.985 1.00 97.94 87 PHE A C 1
ATOM 698 O O . PHE A 1 87 ? -9.154 0.089 -5.517 1.00 97.94 87 PHE A O 1
ATOM 705 N N . CYS A 1 88 ? -10.607 -0.301 -3.854 1.00 98.25 88 CYS A N 1
ATOM 706 C CA . CYS A 1 88 ? -9.784 -1.298 -3.183 1.00 98.25 88 CYS A CA 1
ATOM 707 C C . CYS A 1 88 ? -9.516 -2.509 -4.080 1.00 98.25 88 CYS A C 1
ATOM 709 O O . CYS A 1 88 ? -8.365 -2.911 -4.232 1.00 98.25 88 CYS A O 1
ATOM 711 N N . ASP A 1 89 ? -10.536 -3.061 -4.741 1.00 98.50 89 ASP A N 1
ATOM 712 C CA . ASP A 1 89 ? -10.357 -4.196 -5.653 1.00 98.50 89 ASP A CA 1
ATOM 713 C C . ASP A 1 89 ? -9.455 -3.846 -6.842 1.00 98.50 89 ASP A C 1
ATOM 715 O O . ASP A 1 89 ? -8.634 -4.664 -7.275 1.00 98.50 89 ASP A O 1
ATOM 719 N N . ARG A 1 90 ? -9.540 -2.607 -7.338 1.00 98.62 90 ARG A N 1
ATOM 720 C CA . ARG A 1 90 ? -8.616 -2.101 -8.357 1.00 98.62 90 ARG A CA 1
ATOM 721 C C . ARG A 1 90 ? -7.187 -1.986 -7.829 1.00 98.62 90 ARG A C 1
ATOM 723 O O . ARG A 1 90 ? -6.279 -2.463 -8.506 1.00 98.62 90 ARG A O 1
ATOM 730 N N . VAL A 1 91 ? -6.974 -1.447 -6.625 1.00 98.50 91 VAL A N 1
ATOM 731 C CA . VAL A 1 91 ? -5.646 -1.427 -5.982 1.00 98.50 91 VAL A CA 1
ATOM 732 C C . VAL A 1 91 ? -5.112 -2.848 -5.800 1.00 98.50 91 VAL A C 1
ATOM 734 O O . VAL A 1 91 ? -3.972 -3.120 -6.170 1.00 98.50 91 VAL A O 1
ATOM 737 N N . ALA A 1 92 ? -5.929 -3.791 -5.328 1.00 98.44 92 ALA A N 1
ATOM 738 C CA . ALA A 1 92 ? -5.532 -5.191 -5.207 1.00 98.44 92 ALA A CA 1
ATOM 739 C C . ALA A 1 92 ? -5.094 -5.787 -6.555 1.00 98.44 92 ALA A C 1
ATOM 741 O O . ALA A 1 92 ? -4.099 -6.510 -6.621 1.00 98.44 92 ALA A O 1
ATOM 742 N N . ASN A 1 93 ? -5.804 -5.473 -7.641 1.00 98.50 93 ASN A N 1
ATOM 743 C CA . ASN A 1 93 ? -5.431 -5.907 -8.983 1.00 98.50 93 ASN A CA 1
ATOM 744 C C . ASN A 1 93 ? -4.111 -5.278 -9.464 1.00 98.50 93 ASN A C 1
ATOM 746 O O . ASN A 1 93 ? -3.270 -5.985 -10.020 1.00 98.50 93 ASN A O 1
ATOM 750 N N . ILE A 1 94 ? -3.898 -3.982 -9.214 1.00 98.44 94 ILE A N 1
ATOM 751 C CA . ILE A 1 94 ? -2.620 -3.307 -9.492 1.00 98.44 94 ILE A CA 1
ATOM 752 C C . ILE A 1 94 ? -1.490 -4.010 -8.743 1.00 98.44 94 ILE A C 1
ATOM 754 O O . ILE A 1 94 ? -0.490 -4.367 -9.356 1.00 98.44 94 ILE A O 1
ATOM 758 N N . LEU A 1 95 ? -1.664 -4.288 -7.451 1.00 97.94 95 LEU A N 1
ATOM 759 C CA . LEU A 1 95 ? -0.655 -4.957 -6.631 1.00 97.94 95 LEU A CA 1
ATOM 760 C C . LEU A 1 95 ? -0.329 -6.368 -7.141 1.00 97.94 95 LEU A C 1
ATOM 762 O O . LEU A 1 95 ? 0.841 -6.738 -7.189 1.00 97.94 95 LEU A O 1
ATOM 766 N N . ARG A 1 96 ? -1.314 -7.144 -7.607 1.00 97.25 96 ARG A N 1
ATOM 767 C CA . ARG A 1 96 ? -1.040 -8.441 -8.260 1.00 97.25 96 ARG A CA 1
ATOM 768 C C . ARG A 1 96 ? -0.216 -8.285 -9.538 1.00 97.25 96 ARG A C 1
ATOM 770 O O . ARG A 1 96 ? 0.721 -9.046 -9.749 1.00 97.25 96 ARG A O 1
ATOM 777 N N . ARG A 1 97 ? -0.526 -7.279 -10.363 1.00 97.12 97 ARG A N 1
ATOM 778 C CA . ARG A 1 97 ? 0.240 -6.973 -11.584 1.00 97.12 97 ARG A CA 1
ATOM 779 C C . ARG A 1 97 ? 1.659 -6.507 -11.266 1.00 97.12 97 ARG A C 1
ATOM 781 O O . ARG A 1 97 ? 2.583 -6.943 -11.939 1.00 97.12 97 ARG A O 1
ATOM 788 N N . VAL A 1 98 ? 1.838 -5.690 -10.225 1.00 96.38 98 VAL A N 1
ATOM 789 C CA . VAL A 1 98 ? 3.163 -5.319 -9.703 1.00 96.38 98 VAL A CA 1
ATOM 790 C C . VAL A 1 98 ? 3.912 -6.571 -9.262 1.00 96.38 98 VAL A C 1
ATOM 792 O O . VAL A 1 98 ? 5.048 -6.761 -9.668 1.00 96.38 98 VAL A O 1
ATOM 795 N N . HIS A 1 99 ? 3.279 -7.455 -8.486 1.00 94.44 99 HIS A N 1
ATOM 796 C CA . HIS A 1 99 ? 3.907 -8.698 -8.045 1.00 94.44 99 HIS A CA 1
ATOM 797 C C . HIS A 1 99 ? 4.400 -9.539 -9.228 1.00 94.44 99 HIS A C 1
ATOM 799 O O . HIS A 1 99 ? 5.558 -9.930 -9.223 1.00 94.44 99 HIS A O 1
ATOM 805 N N . TRP A 1 100 ? 3.576 -9.759 -10.258 1.00 92.88 100 TRP A N 1
ATOM 806 C CA . TRP A 1 100 ? 3.999 -10.502 -11.451 1.00 92.88 100 TRP A CA 1
ATOM 807 C C . TRP A 1 100 ? 5.118 -9.810 -12.227 1.00 92.88 100 TRP A C 1
ATOM 809 O O . TRP A 1 100 ? 6.077 -10.469 -12.602 1.00 92.88 100 TRP A O 1
ATOM 819 N N . ASN A 1 101 ? 5.031 -8.492 -12.417 1.00 93.25 101 ASN A N 1
ATOM 820 C CA . ASN A 1 101 ? 6.067 -7.719 -13.103 1.00 93.25 101 ASN A CA 1
ATOM 821 C C . ASN A 1 101 ? 7.426 -7.809 -12.381 1.00 93.25 101 ASN A C 1
ATOM 823 O O . ASN A 1 101 ? 8.466 -7.914 -13.016 1.00 93.25 101 ASN A O 1
ATOM 827 N N . LEU A 1 102 ? 7.421 -7.841 -11.045 1.00 90.38 102 LEU A N 1
ATOM 828 C CA . LEU A 1 102 ? 8.632 -7.998 -10.233 1.00 90.38 102 LEU A CA 1
ATOM 829 C C . LEU A 1 102 ? 9.206 -9.425 -10.222 1.00 90.38 102 LEU A C 1
ATOM 831 O O . LEU A 1 102 ? 10.277 -9.629 -9.656 1.00 90.38 102 LEU A O 1
ATOM 835 N N . GLN A 1 103 ? 8.485 -10.414 -10.752 1.00 86.06 103 GLN A N 1
ATOM 836 C CA . GLN A 1 103 ? 8.938 -11.806 -10.867 1.00 86.06 103 GLN A CA 1
ATOM 837 C C . GLN A 1 103 ? 9.412 -12.151 -12.287 1.00 86.06 103 GLN A C 1
ATOM 839 O O . GLN A 1 103 ? 9.682 -13.318 -12.555 1.00 86.06 103 GLN A O 1
ATOM 844 N N . ASP A 1 104 ? 9.480 -11.171 -13.190 1.00 85.75 104 ASP A N 1
ATOM 845 C CA . ASP A 1 104 ? 9.949 -11.382 -14.557 1.00 85.75 104 ASP A CA 1
ATOM 846 C C . ASP A 1 104 ? 11.418 -11.851 -14.564 1.00 85.75 104 ASP A C 1
ATOM 848 O O . ASP A 1 104 ? 12.256 -11.327 -13.821 1.00 85.75 104 ASP A O 1
ATOM 852 N N . GLU A 1 105 ? 11.717 -12.868 -15.375 1.00 81.81 105 GLU A N 1
ATOM 853 C CA . GLU A 1 105 ? 13.042 -13.493 -15.466 1.00 81.81 105 GLU A CA 1
ATOM 854 C C . GLU A 1 105 ? 14.090 -12.522 -16.026 1.00 81.81 105 GLU A C 1
ATOM 856 O O . GLU A 1 105 ? 15.256 -12.577 -15.626 1.00 81.81 105 GLU A O 1
ATOM 861 N N . ASP A 1 106 ? 13.662 -11.584 -16.875 1.00 84.69 106 ASP A N 1
ATOM 862 C CA . ASP A 1 106 ? 14.510 -10.529 -17.438 1.00 84.69 106 ASP A CA 1
ATOM 863 C C . ASP A 1 106 ? 14.701 -9.341 -16.467 1.00 84.69 106 ASP A C 1
ATOM 865 O O . ASP A 1 106 ? 15.421 -8.378 -16.757 1.00 84.69 106 ASP A O 1
ATOM 869 N N . GLY A 1 107 ? 14.096 -9.425 -15.277 1.00 82.25 107 GLY A N 1
ATOM 870 C CA . GLY A 1 107 ? 14.073 -8.388 -14.254 1.00 82.25 107 GLY A CA 1
ATOM 871 C C . GLY A 1 107 ? 12.883 -7.425 -14.390 1.00 82.25 107 GLY A C 1
ATOM 872 O O . GLY A 1 107 ? 12.129 -7.482 -15.358 1.00 82.25 107 GLY A O 1
ATOM 873 N N . PRO A 1 108 ? 12.684 -6.513 -13.418 1.00 85.62 108 PRO A N 1
ATOM 874 C CA . PRO A 1 108 ? 11.503 -5.654 -13.389 1.00 85.62 108 PRO A CA 1
ATOM 875 C C . PRO A 1 108 ? 11.363 -4.745 -14.620 1.00 85.62 108 PRO A C 1
ATOM 877 O O . PRO A 1 108 ? 12.211 -3.877 -14.864 1.00 85.62 108 PRO A O 1
ATOM 880 N N . ASP A 1 109 ? 10.240 -4.853 -15.336 1.00 89.81 109 ASP A N 1
ATOM 881 C CA . ASP A 1 109 ? 9.897 -3.911 -16.405 1.00 89.81 109 ASP A CA 1
ATOM 882 C C . ASP A 1 109 ? 9.528 -2.545 -15.807 1.00 89.81 109 ASP A C 1
ATOM 884 O O . ASP A 1 109 ? 8.413 -2.281 -15.344 1.00 89.81 109 ASP A O 1
ATOM 888 N N . SER A 1 110 ? 10.500 -1.639 -15.869 1.00 89.56 110 SER A N 1
ATOM 889 C CA . SER A 1 110 ? 10.397 -0.287 -15.324 1.00 89.56 110 SER A CA 1
ATOM 890 C C . SER A 1 110 ? 9.279 0.543 -15.966 1.00 89.56 110 SER A C 1
ATOM 892 O O . SER A 1 110 ? 8.666 1.365 -15.281 1.00 89.56 110 SER A O 1
ATOM 894 N N . SER A 1 111 ? 8.977 0.332 -17.253 1.00 92.69 111 SER A N 1
ATOM 895 C CA . SER A 1 111 ? 7.897 1.063 -17.933 1.00 92.69 111 SER A CA 1
ATOM 896 C C . SER A 1 111 ? 6.532 0.569 -17.458 1.00 92.69 111 SER A C 1
ATOM 898 O O . SER A 1 111 ? 5.645 1.377 -17.167 1.00 92.69 111 SER A O 1
ATOM 900 N N . GLY A 1 112 ? 6.382 -0.747 -17.296 1.00 94.62 112 GLY A N 1
ATOM 901 C CA . GLY A 1 112 ? 5.209 -1.365 -16.687 1.00 94.62 112 GLY A CA 1
ATOM 902 C C . GLY A 1 112 ? 4.977 -0.901 -15.247 1.00 94.62 112 GLY A C 1
ATOM 903 O O . GLY A 1 112 ? 3.862 -0.501 -14.904 1.00 94.62 112 GLY A O 1
ATOM 904 N N . LEU A 1 113 ? 6.022 -0.863 -14.411 1.00 95.31 113 LEU A N 1
ATOM 905 C CA . LEU A 1 113 ? 5.925 -0.352 -13.035 1.00 95.31 113 LEU A CA 1
ATOM 906 C C . LEU A 1 113 ? 5.548 1.134 -12.977 1.00 95.31 113 LEU A C 1
ATOM 908 O O . LEU A 1 113 ? 4.777 1.536 -12.098 1.00 95.31 113 LEU A O 1
ATOM 912 N N . LEU A 1 114 ? 6.047 1.955 -13.905 1.00 95.94 114 LEU A N 1
ATOM 913 C CA . LEU A 1 114 ? 5.659 3.363 -14.006 1.00 95.94 114 LEU A CA 1
ATOM 914 C C . LEU A 1 114 ? 4.170 3.509 -14.345 1.00 95.94 114 LEU A C 1
ATOM 916 O O . LEU A 1 114 ? 3.462 4.250 -13.661 1.00 95.94 114 LEU A O 1
ATOM 920 N N . ALA A 1 115 ? 3.677 2.775 -15.346 1.00 97.00 115 ALA A N 1
ATOM 921 C CA . ALA A 1 115 ? 2.266 2.805 -15.731 1.00 97.00 115 ALA A CA 1
ATOM 922 C C . ALA A 1 115 ? 1.346 2.354 -14.581 1.00 97.00 115 ALA A C 1
ATOM 924 O O . ALA A 1 115 ? 0.325 2.985 -14.308 1.00 97.00 115 ALA A O 1
ATOM 925 N N . LEU A 1 116 ? 1.737 1.305 -13.850 1.00 98.00 116 LEU A N 1
ATOM 926 C CA . LEU A 1 116 ? 1.014 0.840 -12.662 1.00 98.00 116 LEU A CA 1
ATOM 927 C C . LEU A 1 116 ? 1.013 1.883 -11.534 1.00 98.00 116 LEU A C 1
ATOM 929 O O . LEU A 1 116 ? -0.004 2.049 -10.864 1.00 98.00 116 LEU A O 1
ATOM 933 N N . SER A 1 117 ? 2.118 2.609 -11.340 1.00 97.88 117 SER A N 1
ATOM 934 C CA . SER A 1 117 ? 2.202 3.685 -10.337 1.00 97.88 117 SER A CA 1
ATOM 935 C C . SER A 1 117 ? 1.230 4.822 -10.663 1.00 97.88 117 SER A C 1
ATOM 937 O O . SER A 1 117 ? 0.528 5.313 -9.783 1.00 97.88 117 SER A O 1
ATOM 939 N N . GLN A 1 118 ? 1.134 5.198 -11.941 1.00 97.62 118 GLN A N 1
ATOM 940 C CA . GLN A 1 118 ? 0.185 6.212 -12.402 1.00 97.62 118 GLN A CA 1
ATOM 941 C C . GLN A 1 118 ? -1.266 5.761 -12.211 1.00 97.62 118 GLN A C 1
ATOM 943 O O . GLN A 1 118 ? -2.088 6.543 -11.744 1.00 97.62 118 GLN A O 1
ATOM 948 N N . GLU A 1 119 ? -1.581 4.500 -12.527 1.00 97.75 119 GLU A N 1
ATOM 949 C CA . GLU A 1 119 ? -2.915 3.943 -12.280 1.00 97.75 119 GLU A CA 1
ATOM 950 C C . GLU A 1 119 ? -3.260 3.979 -10.785 1.00 97.75 119 GLU A C 1
ATOM 952 O O . GLU A 1 119 ? -4.368 4.371 -10.425 1.00 97.75 119 GLU A O 1
ATOM 957 N N . TYR A 1 120 ? -2.299 3.630 -9.923 1.00 97.81 120 TYR A N 1
ATOM 958 C CA . TYR A 1 120 ? -2.457 3.662 -8.471 1.00 97.81 120 TYR A CA 1
ATOM 959 C C . TYR A 1 120 ? -2.761 5.078 -7.956 1.00 97.81 120 TYR A C 1
ATOM 961 O O . TYR A 1 120 ? -3.710 5.244 -7.193 1.00 97.81 120 TYR A O 1
ATOM 969 N N . PHE A 1 121 ? -2.040 6.108 -8.418 1.00 95.25 121 PHE A N 1
ATOM 970 C CA . PHE A 1 121 ? -2.255 7.502 -7.983 1.00 95.25 121 PHE A CA 1
ATOM 971 C C . PHE A 1 121 ? -3.664 8.018 -8.241 1.00 95.25 121 PHE A C 1
ATOM 973 O O . PHE A 1 121 ? -4.159 8.857 -7.497 1.00 95.25 121 PHE A O 1
ATOM 980 N N . LEU A 1 122 ? -4.301 7.536 -9.305 1.00 94.88 122 LEU A N 1
ATOM 981 C CA . LEU A 1 122 ? -5.634 7.983 -9.692 1.00 94.88 122 LEU A CA 1
ATOM 982 C C . LEU A 1 122 ? -6.746 7.411 -8.809 1.00 94.88 122 LEU A C 1
ATOM 984 O O . LEU A 1 122 ? -7.886 7.842 -8.957 1.00 94.88 122 LEU A O 1
ATOM 988 N N . ILE A 1 123 ? -6.448 6.404 -7.983 1.00 95.75 123 ILE A N 1
ATOM 989 C CA . ILE A 1 123 ? -7.467 5.654 -7.238 1.00 95.75 123 ILE A CA 1
ATOM 990 C C . ILE A 1 123 ? -7.121 5.416 -5.767 1.00 95.75 123 ILE A C 1
ATOM 992 O O . ILE A 1 123 ? -7.950 4.879 -5.030 1.00 95.75 123 ILE A O 1
ATOM 996 N N . SER A 1 124 ? -5.890 5.713 -5.342 1.00 95.44 124 SER A N 1
ATOM 997 C CA . SER A 1 124 ? -5.411 5.365 -4.005 1.00 95.44 124 SER A CA 1
ATOM 998 C C . SER A 1 124 ? -6.218 6.070 -2.922 1.00 95.44 124 SER A C 1
ATOM 1000 O O . SER A 1 124 ? -6.605 5.433 -1.949 1.00 95.44 124 SER A O 1
ATOM 1002 N N . ASP A 1 125 ? -6.539 7.352 -3.097 1.00 94.38 125 ASP A N 1
ATOM 1003 C CA . ASP A 1 125 ? -7.224 8.138 -2.066 1.00 94.38 125 ASP A CA 1
ATOM 1004 C C . ASP A 1 125 ? -8.648 7.606 -1.829 1.00 94.38 125 ASP A C 1
ATOM 1006 O O . ASP A 1 125 ? -9.066 7.402 -0.686 1.00 94.38 125 ASP A O 1
ATOM 1010 N N . GLU A 1 126 ? -9.367 7.263 -2.898 1.00 95.31 126 GLU A N 1
ATOM 1011 C CA . GLU A 1 126 ? -10.673 6.609 -2.833 1.00 95.31 126 GLU A CA 1
ATOM 1012 C C . GLU A 1 126 ? -10.584 5.200 -2.235 1.00 95.31 126 GLU A C 1
ATOM 1014 O O . GLU A 1 126 ? -11.448 4.808 -1.446 1.00 95.31 126 GLU A O 1
ATOM 1019 N N . ALA A 1 127 ? -9.524 4.447 -2.543 1.00 96.12 127 ALA A N 1
ATOM 1020 C CA . ALA A 1 127 ? -9.283 3.153 -1.914 1.00 96.12 127 ALA A CA 1
ATOM 1021 C C . ALA A 1 127 ? -9.039 3.296 -0.401 1.00 96.12 127 ALA A C 1
ATOM 1023 O O . ALA A 1 127 ? -9.524 2.482 0.379 1.00 96.12 127 ALA A O 1
ATOM 1024 N N . PHE A 1 128 ? -8.360 4.351 0.056 1.00 95.12 128 PHE A N 1
ATOM 1025 C CA . PHE A 1 128 ? -8.189 4.635 1.485 1.00 95.12 128 PHE A CA 1
ATOM 1026 C C . PHE A 1 128 ? -9.510 5.006 2.181 1.00 95.12 128 PHE A C 1
ATOM 1028 O O . PHE A 1 128 ? -9.726 4.632 3.343 1.00 95.12 128 PHE A O 1
ATOM 1035 N N . VAL A 1 129 ? -10.421 5.696 1.484 1.00 95.00 129 VAL A N 1
ATOM 1036 C CA . VAL A 1 129 ? -11.789 5.954 1.971 1.00 95.00 129 VAL A CA 1
ATOM 1037 C C . VAL A 1 129 ? -12.553 4.643 2.141 1.00 95.00 129 VAL A C 1
ATOM 1039 O O . VAL A 1 129 ? -13.185 4.425 3.175 1.00 95.00 129 VAL A O 1
ATOM 1042 N N . GLU A 1 130 ? -12.490 3.762 1.146 1.00 95.81 130 GLU A N 1
ATOM 1043 C CA . GLU A 1 130 ? -13.125 2.445 1.189 1.00 95.81 130 GLU A CA 1
ATOM 1044 C C . GLU A 1 130 ? -12.539 1.560 2.297 1.00 95.81 130 GLU A C 1
ATOM 1046 O O . GLU A 1 130 ? -13.288 1.110 3.164 1.00 95.81 130 GLU A O 1
ATOM 1051 N N . LEU A 1 131 ? -11.210 1.409 2.365 1.00 94.31 131 LEU A N 1
ATOM 1052 C CA . LEU A 1 131 ? -10.524 0.692 3.447 1.00 94.31 131 LEU A CA 1
ATOM 1053 C C . LEU A 1 131 ? -10.977 1.173 4.828 1.00 94.31 131 LEU A C 1
ATOM 1055 O O . LEU A 1 131 ? -11.239 0.364 5.718 1.00 94.31 131 LEU A O 1
ATOM 1059 N N . SER A 1 132 ? -11.107 2.489 5.003 1.00 94.25 132 SER A N 1
ATOM 1060 C CA . SER A 1 132 ? -11.508 3.084 6.277 1.00 94.25 132 SER A CA 1
ATOM 1061 C C . SER A 1 132 ? -12.914 2.689 6.727 1.00 94.25 132 SER A C 1
ATOM 1063 O O . SER A 1 132 ? -13.155 2.607 7.929 1.00 94.25 132 SER A O 1
ATOM 1065 N N . ARG A 1 133 ? -13.842 2.423 5.798 1.00 93.81 133 ARG A N 1
ATOM 1066 C CA . ARG A 1 133 ? -15.206 1.955 6.122 1.00 93.81 133 ARG A CA 1
ATOM 1067 C C . ARG A 1 133 ? -15.225 0.513 6.621 1.00 93.81 133 ARG A C 1
ATOM 1069 O O . ARG A 1 133 ? -16.160 0.124 7.312 1.00 93.81 133 ARG A O 1
ATOM 1076 N N . HIS A 1 134 ? -14.206 -0.258 6.254 1.00 90.50 134 HIS A N 1
ATOM 1077 C CA . HIS A 1 134 ? -14.070 -1.671 6.588 1.00 90.50 134 HIS A CA 1
ATOM 1078 C C . HIS A 1 134 ? -13.197 -1.926 7.814 1.00 90.50 134 HIS A C 1
ATOM 1080 O O . HIS A 1 134 ? -13.058 -3.080 8.219 1.00 90.50 134 HIS A O 1
ATOM 1086 N N . LEU A 1 135 ? -12.619 -0.886 8.422 1.00 84.69 135 LEU A N 1
ATOM 1087 C CA . LEU A 1 135 ? -11.964 -1.066 9.706 1.00 84.69 135 LEU A CA 1
ATOM 1088 C C . LEU A 1 135 ? -12.994 -1.499 10.748 1.00 84.69 135 LEU A C 1
ATOM 1090 O O . LEU A 1 135 ? -14.064 -0.884 10.832 1.00 84.69 135 LEU A O 1
ATOM 1094 N N . PRO A 1 136 ? -12.680 -2.522 11.563 1.00 69.44 136 PRO A N 1
ATOM 1095 C CA . PRO A 1 136 ? -13.511 -2.845 12.704 1.00 69.44 136 PRO A CA 1
ATOM 1096 C C . PRO A 1 136 ? -13.699 -1.569 13.517 1.00 69.44 136 PRO A C 1
ATOM 1098 O O . PRO A 1 136 ? -12.725 -0.870 13.812 1.00 69.44 136 PRO A O 1
ATOM 1101 N N . GLN A 1 137 ? -14.942 -1.250 13.877 1.00 59.12 137 GLN A N 1
ATOM 1102 C CA . GLN A 1 137 ? -15.226 -0.201 14.851 1.00 59.12 137 GLN A CA 1
ATOM 1103 C C . GLN A 1 137 ? -14.742 -0.682 16.226 1.00 59.12 137 GLN A C 1
ATOM 1105 O O . GLN A 1 137 ? -15.524 -1.072 17.086 1.00 59.12 137 GLN A O 1
ATOM 1110 N N . ALA A 1 138 ? -13.428 -0.747 16.414 1.00 44.41 138 ALA A N 1
ATOM 1111 C CA . ALA A 1 138 ? -12.810 -1.135 17.662 1.00 44.41 138 ALA A CA 1
ATOM 1112 C C . ALA A 1 138 ? -12.868 0.070 18.610 1.00 44.41 138 ALA A C 1
ATOM 1114 O O . ALA A 1 138 ? -11.980 0.918 18.597 1.00 44.41 138 ALA A O 1
ATOM 1115 N N . ASN A 1 139 ? -13.942 0.112 19.403 1.00 37.12 139 ASN A N 1
ATOM 1116 C CA . ASN A 1 139 ? -14.140 0.921 20.608 1.00 37.12 139 ASN A CA 1
ATOM 1117 C C . ASN A 1 139 ? -13.960 2.440 20.433 1.00 37.12 139 ASN A C 1
ATOM 1119 O O . ASN A 1 139 ? -12.871 2.984 20.635 1.00 37.12 139 ASN A O 1
ATOM 1123 N N . GLN A 1 140 ? -15.073 3.119 20.126 1.00 38.12 140 GLN A N 1
ATOM 1124 C CA . GLN A 1 140 ? -15.314 4.443 20.714 1.00 38.12 140 GLN A CA 1
ATOM 1125 C C . GLN A 1 140 ? -15.357 4.326 22.239 1.00 38.12 140 GLN A C 1
ATOM 1127 O O . GLN A 1 140 ? -15.877 3.293 22.724 1.00 38.12 140 GLN A O 1
#